Protein AF-A0A3N5JNC5-F1 (afdb_monomer_lite)

Secondary structure (DSSP, 8-state):
---SS------TTTTHHHHHHHHHHHHHHHHHHHHHHHTT-S---HHHH---------SS---HHHHHHGGGS--

Structure (mmCIF, N/CA/C/O backbone):
data_AF-A0A3N5JNC5-F1
#
_entry.id   AF-A0A3N5JNC5-F1
#
loop_
_atom_site.group_PDB
_atom_site.id
_atom_site.type_symbol
_atom_site.label_atom_id
_atom_site.label_alt_id
_atom_site.label_comp_id
_atom_site.label_asym_id
_atom_site.label_entity_id
_atom_site.label_seq_id
_atom_site.pdbx_PDB_ins_code
_atom_site.Cartn_x
_atom_site.Cartn_y
_atom_site.Cartn_z
_atom_site.occupancy
_atom_site.B_iso_or_equiv
_atom_site.auth_seq_id
_atom_site.auth_comp_id
_atom_site.auth_asym_id
_atom_site.auth_atom_id
_atom_site.pdbx_PDB_model_num
ATOM 1 N N . MET A 1 1 ? -25.586 31.193 13.815 1.00 46.19 1 MET A N 1
ATOM 2 C CA . MET A 1 1 ? -24.676 30.050 14.028 1.00 46.19 1 MET A CA 1
ATOM 3 C C . MET A 1 1 ? -25.474 28.802 13.702 1.00 46.19 1 MET A C 1
ATOM 5 O O . MET A 1 1 ? -26.396 28.487 14.438 1.00 46.19 1 MET A O 1
ATOM 9 N N . VAL A 1 2 ? -25.258 28.228 12.519 1.00 63.41 2 VAL A N 1
ATOM 10 C CA . VAL A 1 2 ? -26.053 27.099 12.014 1.00 63.41 2 VAL A CA 1
ATOM 11 C C . VAL A 1 2 ? -25.346 25.813 12.428 1.00 63.41 2 VAL A C 1
ATOM 13 O O . VAL A 1 2 ? -24.233 25.553 11.981 1.00 63.41 2 VAL A O 1
ATOM 16 N N . GLU A 1 3 ? -25.970 25.039 13.311 1.00 69.75 3 GLU A N 1
ATOM 17 C CA . GLU A 1 3 ? -25.548 23.676 13.640 1.00 69.75 3 GLU A CA 1
ATOM 18 C C . GLU A 1 3 ? -26.030 22.748 12.514 1.00 69.75 3 GLU A C 1
ATOM 20 O O . GLU A 1 3 ? -27.222 22.488 12.378 1.00 69.75 3 GLU A O 1
ATOM 25 N N . ILE A 1 4 ? -25.111 22.300 11.652 1.00 75.94 4 ILE A N 1
ATOM 26 C CA . ILE A 1 4 ? -25.426 21.453 10.481 1.00 75.94 4 ILE A CA 1
ATOM 27 C C . ILE A 1 4 ? -25.595 19.975 10.883 1.00 75.94 4 ILE A C 1
ATOM 29 O O . ILE A 1 4 ? -26.210 19.186 10.170 1.00 75.94 4 ILE A O 1
ATOM 33 N N . LEU A 1 5 ? -25.084 19.592 12.053 1.00 71.00 5 LEU A N 1
ATOM 34 C CA . LEU A 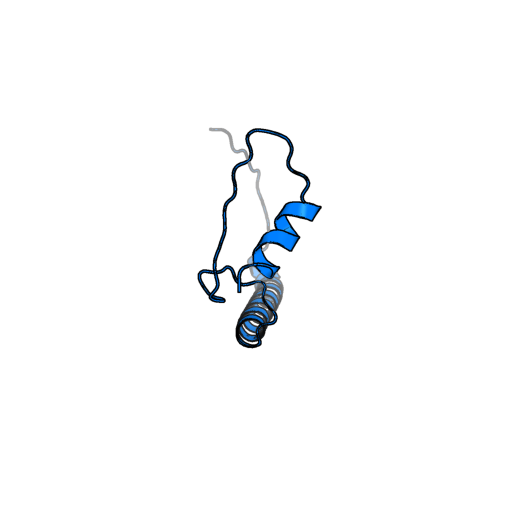1 5 ? -25.148 18.237 12.588 1.00 71.00 5 LEU A CA 1
ATOM 35 C C . LEU A 1 5 ? -25.813 18.305 13.964 1.00 71.00 5 LEU A C 1
ATOM 37 O O . LEU A 1 5 ? -25.263 18.895 14.889 1.00 71.00 5 LEU A O 1
ATOM 41 N N . GLY A 1 6 ? -27.013 17.733 14.088 1.00 73.44 6 GLY A N 1
ATOM 42 C CA . GLY A 1 6 ? -27.707 17.615 15.372 1.00 73.44 6 GLY A CA 1
ATOM 43 C C . GLY A 1 6 ? -26.973 16.691 16.355 1.00 73.44 6 GLY A C 1
ATOM 44 O O . GLY A 1 6 ? -25.939 16.099 16.033 1.00 73.44 6 GLY A O 1
ATOM 45 N N . LYS A 1 7 ? -27.526 16.526 17.567 1.00 67.81 7 LYS A N 1
ATOM 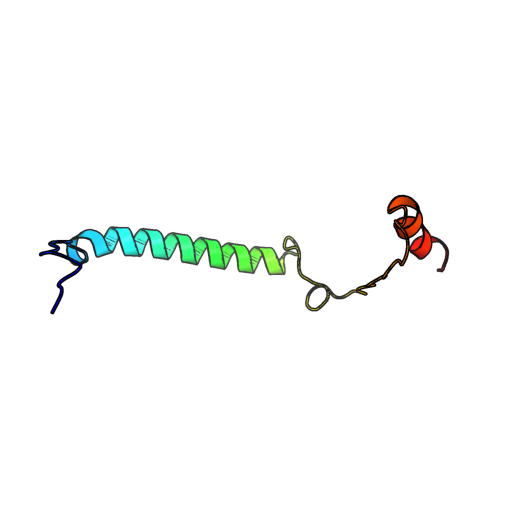46 C CA . LYS A 1 7 ? -26.954 15.668 18.624 1.00 67.81 7 LYS A CA 1
ATOM 47 C C . LYS A 1 7 ? -26.701 14.248 18.100 1.00 67.81 7 LYS A C 1
ATOM 49 O O . LYS A 1 7 ? -27.630 13.462 17.941 1.00 67.81 7 LYS A O 1
ATOM 54 N N . THR A 1 8 ? -25.435 13.930 17.843 1.00 71.31 8 THR A N 1
ATOM 55 C CA . THR A 1 8 ? -25.010 12.660 17.249 1.00 71.31 8 THR A CA 1
ATOM 56 C C . THR A 1 8 ? -24.417 11.765 18.334 1.00 71.31 8 THR A C 1
ATOM 58 O O . THR A 1 8 ? -23.276 11.941 18.750 1.00 71.31 8 THR A O 1
ATOM 61 N N . THR A 1 9 ? -25.196 10.795 18.808 1.00 74.31 9 THR A N 1
ATOM 62 C CA . THR A 1 9 ? -24.757 9.749 19.744 1.00 74.31 9 THR A CA 1
ATOM 63 C C . THR A 1 9 ? -24.240 8.538 18.971 1.00 74.31 9 THR A C 1
ATOM 65 O O . THR A 1 9 ? -24.917 7.521 18.838 1.00 74.31 9 THR A O 1
ATOM 68 N N . VAL A 1 10 ? -23.026 8.644 18.429 1.00 80.69 10 VAL A N 1
ATOM 69 C CA . VAL A 1 10 ? -22.331 7.496 17.827 1.00 80.69 10 VAL A CA 1
ATOM 70 C C . VAL A 1 10 ? -21.309 6.956 18.818 1.00 80.69 10 VAL A C 1
ATOM 72 O O . VAL A 1 10 ? -20.374 7.650 19.212 1.00 80.69 10 VAL A O 1
ATOM 75 N N . ASP A 1 11 ? -21.478 5.694 19.208 1.00 82.62 11 ASP A N 1
ATOM 76 C CA . ASP A 1 11 ? -20.543 5.003 20.093 1.00 82.62 11 ASP A CA 1
ATOM 77 C C . ASP A 1 11 ? -19.346 4.446 19.306 1.00 82.62 11 ASP A C 1
ATOM 79 O O . ASP A 1 11 ? -19.302 3.284 18.884 1.00 82.62 11 ASP A O 1
ATOM 83 N N . PHE A 1 12 ? -18.363 5.313 19.078 1.00 83.81 12 PHE A N 1
ATOM 84 C CA . PHE A 1 12 ? -17.091 4.941 18.458 1.00 83.81 12 PHE A CA 1
ATOM 85 C C . PHE A 1 12 ? -16.250 4.039 19.366 1.00 83.81 12 PHE A C 1
ATOM 87 O O . PHE A 1 12 ? -15.540 3.150 18.888 1.00 83.81 12 PHE A O 1
ATOM 94 N N . LEU A 1 13 ? -16.335 4.244 20.681 1.00 85.69 13 LEU A N 1
ATOM 95 C CA . LEU A 1 13 ? -15.481 3.556 21.639 1.00 85.69 13 LEU A CA 1
ATOM 96 C C . LEU A 1 13 ? -15.924 2.102 21.845 1.00 85.69 13 LEU A C 1
ATOM 98 O O . LEU A 1 13 ? -15.072 1.214 21.932 1.00 85.69 13 LEU A O 1
ATOM 102 N N . GLY A 1 14 ? -17.231 1.835 21.831 1.00 86.88 14 GLY A N 1
ATOM 103 C CA . GLY A 1 14 ? -17.794 0.485 21.858 1.00 86.88 14 GLY A CA 1
ATOM 104 C C . GLY A 1 14 ? -17.440 -0.333 20.614 1.00 86.88 14 GLY A C 1
ATOM 105 O O . GLY A 1 14 ? -17.161 -1.529 20.711 1.00 86.88 14 GLY A O 1
ATOM 106 N N . LYS A 1 15 ? -17.338 0.311 19.443 1.00 89.12 15 LYS A N 1
ATOM 107 C CA . LYS A 1 15 ? -17.006 -0.352 18.166 1.00 89.12 15 LYS A CA 1
ATOM 108 C C . LYS A 1 15 ? -15.509 -0.431 17.858 1.00 89.12 15 LYS A C 1
ATOM 110 O O . LYS A 1 15 ? -15.132 -1.033 16.850 1.00 89.12 15 LYS A O 1
ATOM 115 N N . ARG A 1 16 ? -14.638 0.094 18.729 1.00 90.81 16 ARG A N 1
ATOM 116 C CA . ARG A 1 16 ? -13.181 0.158 18.497 1.00 90.81 16 ARG A CA 1
ATOM 117 C C . ARG A 1 16 ? -12.553 -1.182 18.118 1.00 90.81 16 ARG A C 1
ATOM 119 O O . ARG A 1 16 ? -11.683 -1.221 17.263 1.00 90.81 16 ARG A O 1
ATOM 126 N N . ARG A 1 17 ? -13.006 -2.291 18.718 1.00 90.44 17 ARG A N 1
ATOM 127 C CA . ARG A 1 17 ? -12.443 -3.628 18.455 1.00 90.44 17 ARG A CA 1
ATOM 128 C C . ARG A 1 17 ? -12.717 -4.092 17.025 1.00 90.44 17 ARG A C 1
ATOM 130 O O . ARG A 1 17 ? -11.831 -4.656 16.398 1.00 90.44 17 ARG A O 1
ATOM 137 N N . ILE A 1 18 ? -13.915 -3.808 16.510 1.00 92.75 18 ILE A N 1
ATOM 138 C CA . ILE A 1 18 ? -14.290 -4.113 15.124 1.00 92.75 18 ILE A CA 1
ATOM 139 C C . ILE A 1 18 ? -13.489 -3.222 14.172 1.00 92.75 18 ILE A C 1
ATOM 141 O O . ILE A 1 18 ? -12.922 -3.718 13.205 1.00 92.75 18 ILE A O 1
ATOM 145 N N . ALA A 1 19 ? -13.383 -1.926 14.481 1.00 93.25 19 ALA A N 1
ATOM 146 C CA . ALA A 1 19 ? -12.588 -0.994 13.687 1.00 93.25 19 ALA A CA 1
ATOM 147 C C . ALA A 1 19 ? -11.111 -1.418 13.622 1.00 93.25 19 ALA A C 1
ATOM 149 O O . ALA A 1 19 ? -10.537 -1.460 12.540 1.00 93.25 19 ALA A O 1
ATOM 150 N N . TYR A 1 20 ? -10.515 -1.811 14.754 1.00 95.06 20 TYR A N 1
ATOM 151 C CA . TYR A 1 20 ? -9.147 -2.326 14.787 1.00 95.06 20 TYR A CA 1
ATOM 152 C C . TYR A 1 20 ? -8.997 -3.622 14.000 1.00 95.06 20 TYR A C 1
ATOM 154 O O . TYR A 1 20 ? -8.053 -3.724 13.230 1.00 95.06 20 TYR A O 1
ATOM 162 N N . ALA A 1 21 ? -9.928 -4.571 14.121 1.00 96.12 21 ALA A N 1
ATOM 163 C CA . ALA A 1 21 ? -9.878 -5.805 13.342 1.00 96.12 21 ALA A CA 1
ATOM 164 C C . ALA A 1 21 ? -9.883 -5.525 11.829 1.00 96.12 21 ALA A C 1
ATOM 166 O O . ALA A 1 21 ? -9.039 -6.053 11.106 1.00 96.12 21 ALA A O 1
ATOM 167 N N . ILE A 1 22 ? -10.776 -4.646 11.360 1.00 96.62 22 ILE A N 1
ATOM 168 C CA . ILE A 1 22 ? -10.843 -4.243 9.947 1.00 96.62 22 ILE A CA 1
ATOM 169 C C . ILE A 1 22 ? -9.538 -3.563 9.518 1.00 96.62 22 ILE A C 1
ATOM 171 O O . ILE A 1 22 ? -8.957 -3.941 8.501 1.00 96.62 22 ILE A O 1
ATOM 175 N N . SER A 1 23 ? -9.040 -2.606 10.305 1.00 95.75 23 SER A N 1
ATOM 176 C CA . SER A 1 23 ? -7.775 -1.922 10.019 1.00 95.75 23 SER A CA 1
ATOM 177 C C . SER A 1 23 ? -6.598 -2.894 9.960 1.00 95.75 23 SER A C 1
ATOM 179 O O . SER A 1 23 ? -5.776 -2.802 9.053 1.00 95.75 23 SER A O 1
ATOM 181 N N . THR A 1 24 ? -6.520 -3.858 10.879 1.00 96.94 24 THR A N 1
ATOM 182 C CA . THR A 1 24 ? -5.467 -4.879 10.880 1.00 96.94 24 THR A CA 1
ATOM 183 C C . THR A 1 24 ? -5.524 -5.735 9.621 1.00 96.94 24 THR A C 1
ATOM 185 O O . THR A 1 24 ? -4.487 -5.949 8.998 1.00 96.94 24 THR A O 1
ATOM 188 N N . VAL A 1 25 ? -6.710 -6.184 9.202 1.00 97.62 25 VAL A N 1
ATOM 189 C CA . VAL A 1 25 ? -6.862 -6.953 7.955 1.00 97.62 25 VAL A CA 1
ATOM 190 C C . VAL A 1 25 ? -6.395 -6.136 6.751 1.00 97.62 25 VAL A C 1
ATOM 192 O O . VAL A 1 25 ? -5.621 -6.641 5.941 1.00 97.62 25 VAL A O 1
ATOM 195 N N . LEU A 1 26 ? -6.789 -4.864 6.659 1.00 97.06 26 LEU A N 1
ATOM 196 C CA . LEU A 1 26 ? -6.358 -3.978 5.573 1.00 97.06 26 LEU A CA 1
ATOM 197 C C . LEU A 1 26 ? -4.835 -3.798 5.542 1.00 97.06 26 LEU A C 1
ATOM 199 O O . LEU A 1 26 ? -4.227 -3.883 4.475 1.00 97.06 26 LEU A O 1
ATOM 203 N N . VAL A 1 27 ? -4.211 -3.606 6.706 1.00 97.00 27 VAL A N 1
ATOM 204 C CA . VAL A 1 27 ? -2.749 -3.504 6.823 1.00 97.00 27 VAL A CA 1
ATOM 205 C C . VAL A 1 27 ? -2.072 -4.798 6.367 1.00 97.00 27 VAL A C 1
ATOM 207 O O . VAL A 1 27 ? -1.105 -4.740 5.609 1.00 97.00 27 VAL A O 1
ATOM 210 N N . LEU A 1 28 ? -2.589 -5.964 6.763 1.00 97.06 28 LEU A N 1
ATOM 211 C CA . LEU A 1 28 ? -2.055 -7.258 6.329 1.00 97.06 28 LEU A CA 1
ATOM 212 C C . LEU A 1 28 ? -2.187 -7.454 4.814 1.00 97.06 28 LEU A C 1
ATOM 214 O O . LEU A 1 28 ? -1.229 -7.881 4.175 1.00 97.06 28 LEU A O 1
ATOM 218 N N . CYS A 1 29 ? -3.326 -7.093 4.218 1.00 96.00 29 CYS A N 1
ATOM 219 C CA . CYS A 1 29 ? -3.493 -7.116 2.764 1.00 96.00 29 CYS A CA 1
ATOM 220 C C . CYS A 1 29 ? -2.475 -6.205 2.060 1.00 96.00 29 CYS A C 1
ATOM 222 O O . CYS A 1 29 ? -1.882 -6.612 1.061 1.00 96.00 29 CYS A O 1
ATOM 224 N N . GLY A 1 30 ? -2.228 -5.007 2.600 1.00 92.69 30 GLY A N 1
ATOM 225 C CA . GLY A 1 30 ? -1.196 -4.099 2.097 1.00 92.69 30 GLY A CA 1
ATOM 226 C C . GLY A 1 30 ? 0.206 -4.707 2.171 1.00 92.69 30 GLY A C 1
ATOM 227 O O . GLY A 1 30 ? 0.939 -4.684 1.185 1.00 92.69 30 GLY A O 1
ATOM 228 N N . LEU A 1 31 ? 0.561 -5.330 3.297 1.00 94.12 31 LEU A N 1
ATOM 229 C CA . LEU A 1 31 ? 1.844 -6.024 3.457 1.00 94.12 31 LEU A CA 1
ATOM 230 C C . LEU A 1 31 ? 2.000 -7.185 2.465 1.00 94.12 31 LEU A C 1
ATOM 232 O O . LEU A 1 31 ? 3.057 -7.330 1.851 1.00 94.12 31 LEU A O 1
ATOM 236 N N . LEU A 1 32 ? 0.947 -7.980 2.257 1.00 91.69 32 LEU A N 1
ATOM 237 C CA . LEU A 1 32 ? 0.950 -9.039 1.246 1.00 91.69 32 LEU A CA 1
ATOM 238 C C . LEU A 1 32 ? 1.153 -8.469 -0.163 1.00 91.69 32 LEU A C 1
ATOM 240 O O . LEU A 1 32 ? 1.922 -9.037 -0.936 1.00 91.69 32 LEU A O 1
ATOM 244 N N . ALA A 1 33 ? 0.525 -7.336 -0.490 1.00 88.44 33 ALA A N 1
ATOM 245 C CA . ALA A 1 33 ? 0.728 -6.662 -1.770 1.00 88.44 33 ALA A CA 1
ATOM 246 C C . ALA A 1 33 ? 2.187 -6.209 -1.958 1.00 88.44 33 ALA A C 1
ATOM 248 O O . ALA A 1 33 ? 2.746 -6.427 -3.031 1.00 88.44 33 ALA A O 1
ATOM 249 N N . LEU A 1 34 ? 2.839 -5.680 -0.916 1.00 87.00 34 LEU A N 1
ATOM 250 C CA . LEU A 1 34 ? 4.268 -5.332 -0.966 1.00 87.00 34 LEU A CA 1
ATOM 251 C C . LEU A 1 34 ? 5.164 -6.551 -1.232 1.00 87.00 34 LEU A C 1
ATOM 253 O O . LEU A 1 34 ? 6.129 -6.458 -1.986 1.00 87.00 34 LEU A O 1
ATOM 257 N N . ILE A 1 35 ? 4.828 -7.712 -0.670 1.00 85.94 35 ILE A N 1
ATOM 258 C CA . ILE A 1 35 ? 5.547 -8.964 -0.954 1.00 85.94 35 ILE A CA 1
ATOM 259 C C . ILE A 1 35 ? 5.285 -9.437 -2.395 1.00 85.94 35 ILE A C 1
ATOM 261 O O . ILE A 1 35 ? 6.171 -9.980 -3.051 1.00 85.94 35 ILE A O 1
ATOM 265 N N . GLN A 1 36 ? 4.077 -9.240 -2.926 1.00 83.06 36 GLN A N 1
ATOM 266 C CA . GLN A 1 36 ? 3.781 -9.589 -4.322 1.00 83.06 36 GLN A CA 1
ATOM 267 C C . GLN A 1 36 ? 4.532 -8.701 -5.320 1.00 83.06 36 GLN A C 1
ATOM 269 O O . GLN A 1 36 ? 4.924 -9.180 -6.385 1.00 83.06 36 GLN A O 1
ATOM 274 N N . ILE A 1 37 ? 4.785 -7.443 -4.952 1.00 82.31 37 ILE A N 1
ATOM 275 C CA . ILE A 1 37 ? 5.626 -6.530 -5.724 1.00 82.31 37 ILE A CA 1
ATOM 276 C C . ILE A 1 37 ? 7.043 -7.102 -5.896 1.00 82.31 37 ILE A C 1
ATOM 278 O O . ILE A 1 37 ? 7.525 -7.182 -7.023 1.00 82.31 37 ILE A O 1
ATOM 282 N N . SER A 1 38 ? 7.689 -7.578 -4.823 1.00 73.69 38 SER A N 1
ATOM 283 C CA . SER A 1 38 ? 9.050 -8.138 -4.917 1.00 73.69 38 SER A CA 1
ATOM 284 C C . SER A 1 38 ? 9.124 -9.466 -5.678 1.00 73.69 38 SER A C 1
ATOM 286 O O . SER A 1 38 ? 10.165 -9.799 -6.236 1.00 73.69 38 SER A O 1
ATOM 288 N N . ARG A 1 39 ? 8.012 -10.207 -5.761 1.00 77.81 39 ARG A N 1
ATOM 289 C CA . ARG A 1 39 ? 7.874 -11.413 -6.599 1.00 77.81 39 ARG A CA 1
ATOM 290 C C . ARG A 1 39 ? 7.678 -11.116 -8.091 1.00 77.81 39 ARG A C 1
ATOM 292 O O . ARG A 1 39 ? 7.518 -12.060 -8.860 1.00 77.81 39 ARG A O 1
ATOM 299 N N . GLY A 1 40 ? 7.658 -9.846 -8.502 1.00 70.94 40 GLY A N 1
ATOM 300 C CA . GLY A 1 40 ? 7.476 -9.450 -9.902 1.00 70.94 40 GLY A CA 1
ATOM 301 C C . GLY A 1 40 ? 6.043 -9.611 -10.420 1.00 70.94 40 GLY A C 1
ATOM 302 O O . GLY A 1 40 ? 5.818 -9.535 -11.622 1.00 70.94 40 GLY A O 1
ATOM 303 N N . ALA A 1 41 ? 5.065 -9.830 -9.534 1.00 70.44 41 ALA A N 1
ATOM 304 C CA . ALA A 1 41 ? 3.652 -9.961 -9.903 1.00 70.44 41 ALA A CA 1
ATOM 305 C C . ALA A 1 41 ? 2.925 -8.606 -9.996 1.00 70.44 41 ALA A C 1
ATOM 307 O O . ALA A 1 41 ? 1.738 -8.558 -10.316 1.00 70.44 41 ALA A O 1
ATOM 308 N N . ALA A 1 42 ? 3.609 -7.506 -9.678 1.00 74.06 42 ALA A N 1
ATOM 309 C CA . ALA A 1 42 ? 3.048 -6.168 -9.767 1.00 74.06 42 ALA A CA 1
ATOM 310 C C . ALA A 1 42 ? 3.396 -5.509 -11.105 1.00 74.06 42 ALA A C 1
ATOM 312 O O . ALA A 1 42 ? 4.540 -5.561 -11.549 1.00 74.06 42 ALA A O 1
ATOM 313 N N . ASN A 1 43 ? 2.421 -4.813 -11.696 1.00 74.69 43 ASN A N 1
ATOM 314 C CA . ASN A 1 43 ? 2.623 -3.948 -12.861 1.00 74.69 43 ASN A CA 1
ATOM 315 C C . ASN A 1 43 ? 3.374 -2.676 -12.448 1.00 74.69 43 ASN A C 1
ATOM 317 O O . ASN A 1 43 ? 2.791 -1.600 -12.311 1.00 74.69 43 ASN A O 1
ATOM 321 N N . MET A 1 44 ? 4.668 -2.821 -12.190 1.00 78.94 44 MET A N 1
ATOM 322 C CA . MET A 1 44 ? 5.552 -1.714 -11.865 1.00 78.94 44 MET A CA 1
ATOM 323 C C . MET A 1 44 ? 5.825 -0.874 -13.114 1.00 78.94 44 MET A C 1
ATOM 325 O O . MET A 1 44 ? 6.039 -1.402 -14.202 1.00 78.94 44 MET A O 1
ATOM 329 N N . GLY A 1 45 ? 5.808 0.450 -12.949 1.00 75.62 45 GLY A N 1
ATOM 330 C CA . GLY A 1 45 ? 6.213 1.373 -14.006 1.00 75.62 45 GLY A CA 1
ATOM 331 C C . GLY A 1 45 ? 7.695 1.217 -14.355 1.00 75.62 45 GLY A C 1
ATOM 332 O O . GLY A 1 45 ? 8.469 0.636 -13.590 1.00 75.62 45 GLY A O 1
ATOM 333 N N . ILE A 1 46 ? 8.099 1.774 -15.497 1.00 72.31 46 ILE A N 1
ATOM 334 C CA . ILE A 1 46 ? 9.480 1.690 -16.002 1.00 72.31 46 ILE A CA 1
ATOM 335 C C . ILE A 1 46 ? 10.533 2.214 -15.011 1.00 72.31 46 ILE A C 1
ATOM 337 O O . ILE A 1 46 ? 11.649 1.704 -15.007 1.00 72.31 46 ILE A O 1
ATOM 341 N N . ASP A 1 47 ? 10.162 3.148 -14.128 1.00 81.19 47 ASP A N 1
ATOM 342 C CA . ASP A 1 47 ? 11.039 3.699 -13.086 1.00 81.19 47 ASP A CA 1
ATOM 343 C C . ASP A 1 47 ? 11.483 2.639 -12.060 1.00 81.19 47 ASP A C 1
ATOM 345 O O . ASP A 1 47 ? 12.524 2.788 -11.427 1.00 81.19 47 ASP A O 1
ATOM 349 N N . PHE A 1 48 ? 10.707 1.559 -11.899 1.00 75.50 48 PHE A N 1
ATOM 350 C CA . PHE A 1 48 ? 10.972 0.485 -10.936 1.00 75.50 48 PHE A CA 1
ATOM 351 C C . PHE A 1 48 ? 11.251 -0.871 -11.596 1.00 75.50 48 PHE A C 1
ATOM 353 O O . PHE A 1 48 ? 12.038 -1.650 -11.067 1.00 75.50 48 PHE A O 1
ATOM 360 N N . ALA A 1 49 ? 10.615 -1.168 -12.734 1.00 74.94 49 ALA A N 1
ATOM 361 C CA . ALA A 1 49 ? 10.829 -2.414 -13.476 1.00 74.94 49 ALA A CA 1
ATOM 362 C C . ALA A 1 49 ? 12.069 -2.366 -14.388 1.00 74.94 49 ALA A C 1
ATOM 364 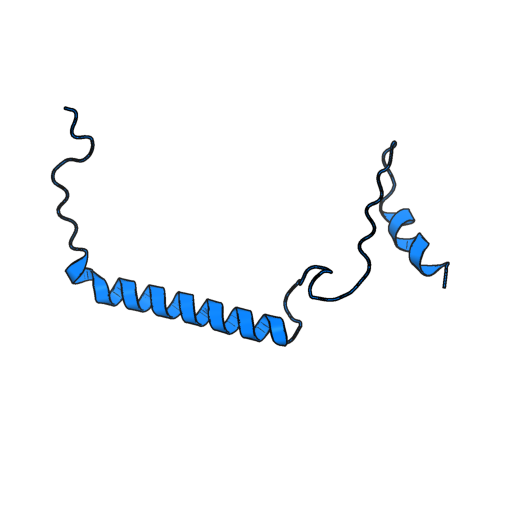O O . ALA A 1 49 ? 12.594 -3.412 -14.765 1.00 74.94 49 ALA A O 1
ATOM 365 N N . GLY A 1 50 ? 12.538 -1.163 -14.735 1.00 65.69 50 GLY A N 1
ATOM 366 C CA . GLY A 1 50 ? 13.518 -0.965 -15.796 1.00 65.69 50 GLY A CA 1
ATOM 367 C C . GLY A 1 50 ? 12.900 -1.190 -17.180 1.00 65.69 50 GLY A C 1
ATOM 368 O O . GLY A 1 50 ? 12.014 -2.019 -17.376 1.00 65.69 50 GLY A O 1
ATOM 369 N N . GLY A 1 51 ? 13.340 -0.410 -18.163 1.00 73.25 51 GLY A N 1
ATOM 370 C CA . GLY A 1 51 ? 12.840 -0.483 -19.534 1.00 73.25 51 GLY A CA 1
ATOM 371 C C . GLY A 1 51 ? 12.758 0.889 -20.187 1.00 73.25 51 GLY A C 1
ATOM 372 O O . GLY A 1 51 ? 13.061 1.911 -19.576 1.00 73.25 51 GLY A O 1
ATOM 373 N N . THR A 1 52 ? 12.348 0.916 -21.450 1.00 72.56 52 THR A N 1
ATOM 374 C CA . THR A 1 52 ? 12.239 2.150 -22.232 1.00 72.56 52 THR A CA 1
ATOM 375 C C . THR A 1 52 ? 10.770 2.524 -22.387 1.00 72.56 52 THR A C 1
ATOM 377 O O . THR A 1 52 ? 9.988 1.740 -22.921 1.00 72.56 52 THR A O 1
ATOM 380 N N . SER A 1 53 ? 10.380 3.724 -21.946 1.00 71.81 53 SER A N 1
ATOM 381 C CA . SER A 1 53 ? 9.085 4.298 -22.322 1.00 71.81 53 SER A CA 1
ATOM 382 C C . SER A 1 53 ? 9.235 5.070 -23.628 1.00 71.81 53 SER A C 1
ATOM 384 O O . SER A 1 53 ? 10.098 5.935 -23.764 1.00 71.81 53 SER A O 1
ATOM 386 N N . ILE A 1 54 ? 8.394 4.751 -24.609 1.00 72.81 54 ILE A N 1
ATOM 387 C CA . ILE A 1 54 ? 8.348 5.467 -25.882 1.00 72.81 54 ILE A CA 1
ATOM 388 C C . ILE A 1 54 ? 6.998 6.173 -25.952 1.00 72.81 54 ILE A C 1
ATOM 390 O O . ILE A 1 54 ? 5.957 5.538 -26.110 1.00 72.81 54 ILE A O 1
ATOM 394 N N . HIS A 1 55 ? 7.013 7.497 -25.820 1.00 72.62 55 HIS A N 1
ATOM 395 C CA . HIS A 1 55 ? 5.841 8.327 -26.075 1.00 72.62 55 HIS A CA 1
ATOM 396 C C . HIS A 1 55 ? 5.849 8.760 -27.539 1.00 72.62 55 HIS A C 1
ATOM 398 O O . HIS A 1 55 ? 6.666 9.588 -27.938 1.00 72.62 55 HIS A O 1
ATOM 404 N N . VAL A 1 56 ? 4.932 8.216 -28.338 1.00 74.75 56 VAL A N 1
ATOM 405 C CA . VAL A 1 56 ? 4.765 8.613 -29.741 1.00 74.75 56 VAL A CA 1
ATOM 406 C C . VAL A 1 56 ? 3.529 9.495 -29.868 1.00 74.75 56 VAL A C 1
ATOM 408 O O . VAL A 1 56 ? 2.436 9.114 -29.450 1.00 74.75 56 VAL A O 1
ATOM 411 N N . LYS A 1 57 ? 3.701 10.689 -30.438 1.00 71.69 57 LYS A N 1
ATOM 412 C CA . LYS A 1 57 ? 2.609 11.617 -30.739 1.00 71.69 57 LYS A CA 1
ATOM 413 C C . LYS A 1 57 ? 2.326 11.565 -32.236 1.00 71.69 57 LYS A C 1
ATOM 415 O O . LYS A 1 57 ? 3.201 11.885 -33.033 1.00 71.69 57 LYS A O 1
ATOM 420 N N . PHE A 1 58 ? 1.110 11.180 -32.605 1.00 72.75 58 PHE A N 1
ATOM 421 C CA . PHE A 1 58 ? 0.685 11.107 -34.001 1.00 72.75 58 PHE A CA 1
ATOM 422 C C . PHE A 1 58 ? -0.233 12.286 -34.339 1.00 72.75 58 PHE A C 1
ATOM 424 O O . PHE A 1 58 ? -1.162 12.586 -33.593 1.00 72.75 58 PHE A O 1
ATOM 431 N N . GLU A 1 59 ? 0.017 12.955 -35.465 1.00 68.06 59 GLU A N 1
ATOM 432 C CA . GLU A 1 59 ? -0.836 14.047 -35.972 1.00 68.06 59 GLU A CA 1
ATOM 433 C C . GLU A 1 59 ? -2.094 13.543 -36.704 1.00 68.06 59 GLU A C 1
ATOM 435 O O . GLU A 1 59 ? -3.023 14.306 -36.956 1.00 68.06 59 GLU A O 1
ATOM 440 N N . ARG A 1 60 ? -2.140 12.254 -37.050 1.00 68.69 60 ARG A N 1
ATOM 441 C CA . ARG A 1 60 ? -3.260 11.571 -37.718 1.00 68.69 60 ARG A CA 1
ATOM 442 C C . ARG A 1 60 ? -3.564 10.269 -36.970 1.00 68.69 60 ARG A C 1
ATOM 444 O O . ARG A 1 60 ? -2.653 9.761 -36.315 1.00 68.69 60 ARG A O 1
ATOM 451 N N . PRO A 1 61 ? -4.796 9.725 -37.034 1.00 65.56 61 PRO A N 1
ATOM 452 C CA . PRO A 1 61 ? -5.128 8.473 -36.357 1.00 65.56 61 PRO A CA 1
ATOM 453 C C . PRO A 1 61 ? -4.182 7.367 -36.834 1.00 65.56 61 PRO A C 1
ATOM 455 O O . PRO A 1 61 ? -4.220 6.965 -37.994 1.00 65.56 61 PRO A O 1
ATOM 458 N N . ALA A 1 62 ? -3.285 6.943 -35.947 1.00 65.31 62 ALA A N 1
ATOM 459 C CA . ALA A 1 62 ? -2.310 5.905 -36.229 1.00 65.31 62 ALA A CA 1
ATOM 460 C C . ALA A 1 62 ? -2.925 4.533 -35.966 1.00 65.31 62 ALA A C 1
ATOM 462 O O . ALA A 1 62 ? -3.608 4.329 -34.960 1.00 65.31 62 ALA A O 1
ATOM 463 N N . ASP A 1 63 ? -2.655 3.595 -36.869 1.00 70.62 63 ASP A N 1
ATOM 464 C CA . ASP A 1 63 ? -2.996 2.195 -36.670 1.00 70.62 63 ASP A CA 1
ATOM 465 C C . ASP A 1 63 ? -2.075 1.600 -35.593 1.00 70.62 63 ASP A C 1
ATOM 467 O O . ASP A 1 63 ? -0.862 1.467 -35.776 1.00 70.62 63 ASP A O 1
ATOM 471 N N . LEU A 1 64 ? -2.666 1.264 -34.445 1.00 65.56 64 LEU A N 1
ATOM 472 C CA . LEU A 1 64 ? -1.984 0.676 -33.291 1.00 65.56 64 LEU A CA 1
ATOM 473 C C . LEU A 1 64 ? -1.313 -0.669 -33.625 1.00 65.56 64 LEU A C 1
ATOM 475 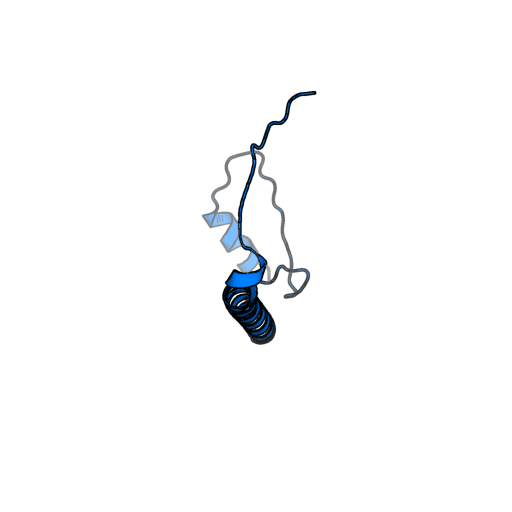O O . LEU A 1 64 ? -0.400 -1.068 -32.898 1.00 65.56 64 LEU A O 1
ATOM 479 N N . GLY A 1 65 ? -1.740 -1.351 -34.697 1.00 67.19 65 GLY A N 1
ATOM 480 C CA . GLY A 1 65 ? -1.121 -2.588 -35.178 1.00 67.19 65 GLY A CA 1
ATO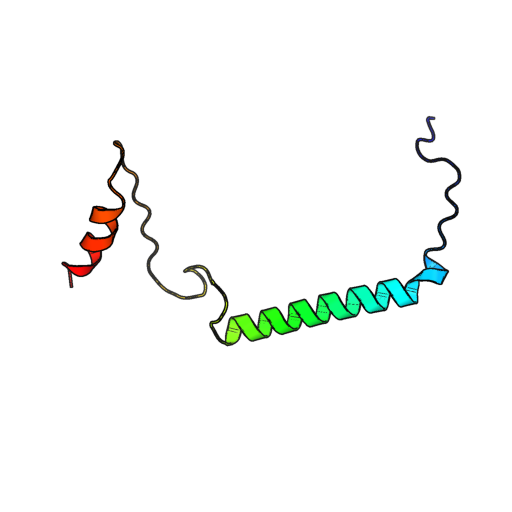M 481 C C . GLY A 1 65 ? 0.302 -2.368 -35.692 1.00 67.19 65 GLY A C 1
ATOM 482 O O . GLY A 1 65 ? 1.241 -2.982 -35.190 1.00 67.19 65 GLY A O 1
ATOM 483 N N . ALA A 1 66 ? 0.486 -1.413 -36.607 1.00 62.50 66 ALA A N 1
ATOM 484 C CA . ALA A 1 66 ? 1.787 -1.128 -37.220 1.00 62.50 66 ALA A CA 1
ATOM 485 C C . ALA A 1 66 ? 2.821 -0.573 -36.218 1.00 62.50 66 ALA A C 1
ATOM 487 O O . ALA A 1 66 ? 4.017 -0.844 -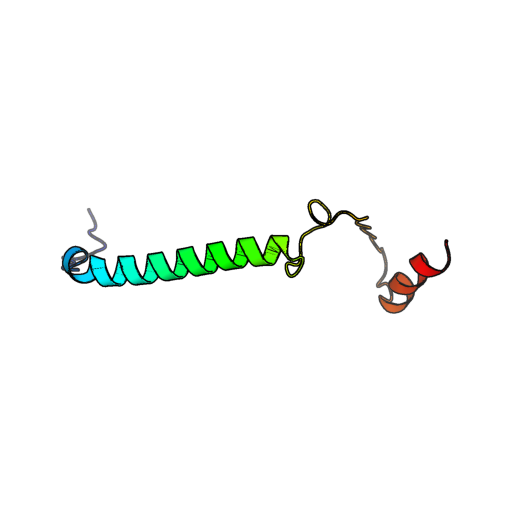36.322 1.00 62.50 66 ALA A O 1
ATOM 488 N N . VAL A 1 67 ? 2.369 0.176 -35.204 1.00 65.94 67 VAL A N 1
ATOM 489 C CA . VAL A 1 67 ? 3.250 0.774 -34.180 1.00 65.94 67 VAL A CA 1
ATOM 490 C C . VAL A 1 67 ? 3.901 -0.289 -33.285 1.00 65.94 67 VAL A C 1
ATOM 492 O O . VAL A 1 67 ? 5.007 -0.078 -32.788 1.00 65.94 67 VAL A O 1
ATOM 495 N N . ARG A 1 68 ? 3.246 -1.440 -33.085 1.00 67.25 68 ARG A N 1
ATOM 496 C CA . ARG A 1 68 ? 3.765 -2.536 -32.249 1.00 67.25 68 ARG A CA 1
ATOM 497 C C . ARG A 1 68 ? 4.792 -3.419 -32.962 1.00 67.25 68 ARG A C 1
ATOM 499 O O . ARG A 1 68 ? 5.597 -4.036 -32.273 1.00 67.25 68 ARG A O 1
ATOM 506 N N . GLU A 1 69 ? 4.784 -3.467 -34.294 1.00 64.50 69 GLU A N 1
ATOM 507 C CA . GLU A 1 69 ? 5.712 -4.288 -35.094 1.00 64.50 69 GLU A CA 1
ATOM 508 C C . GLU A 1 69 ? 7.047 -3.585 -35.393 1.00 64.50 69 GLU A C 1
ATOM 510 O O . GLU A 1 69 ? 8.068 -4.242 -35.593 1.00 64.50 69 GLU A O 1
ATOM 515 N N . ALA A 1 70 ? 7.074 -2.248 -35.384 1.00 64.19 70 ALA A N 1
ATOM 516 C CA . ALA A 1 70 ? 8.274 -1.471 -35.704 1.00 64.19 70 ALA A CA 1
ATOM 517 C C . ALA A 1 70 ? 9.497 -1.747 -34.791 1.00 64.19 70 ALA A C 1
ATOM 519 O O . ALA A 1 70 ? 10.606 -1.840 -35.319 1.00 64.19 70 ALA A O 1
ATOM 520 N N . PRO A 1 71 ? 9.361 -1.931 -33.458 1.00 62.84 71 PRO A N 1
ATOM 521 C CA . PRO A 1 71 ? 10.511 -2.192 -32.588 1.00 62.84 71 PRO A CA 1
ATOM 522 C C . PRO A 1 71 ? 11.171 -3.562 -32.809 1.00 62.84 71 PRO A C 1
ATOM 524 O O . PRO A 1 71 ? 12.294 -3.766 -32.360 1.00 62.84 71 PRO A O 1
ATOM 527 N N . THR A 1 72 ? 10.499 -4.514 -33.467 1.00 59.88 72 THR A N 1
ATOM 528 C CA . THR A 1 72 ? 11.009 -5.886 -33.649 1.00 59.88 72 THR A CA 1
ATOM 529 C C . THR A 1 72 ? 11.927 -6.028 -34.868 1.00 59.88 72 THR A C 1
ATOM 531 O O . THR A 1 72 ? 12.660 -7.007 -34.959 1.00 59.88 72 THR A O 1
ATOM 534 N N . GLN A 1 73 ? 11.914 -5.064 -35.797 1.00 53.38 73 GLN A N 1
ATOM 535 C CA . GLN A 1 73 ? 12.696 -5.114 -37.044 1.00 53.38 73 GLN A CA 1
ATOM 536 C C . GLN A 1 73 ? 14.033 -4.352 -36.990 1.00 53.38 73 GLN A C 1
ATOM 538 O O . GLN A 1 73 ? 14.769 -4.362 -37.972 1.00 53.38 73 GLN A O 1
ATOM 543 N N . GLY A 1 74 ? 14.353 -3.687 -35.875 1.00 53.84 74 GLY A N 1
ATOM 544 C CA . GLY A 1 74 ? 15.537 -2.826 -35.730 1.00 53.84 74 GLY A CA 1
ATOM 545 C C . GLY A 1 74 ? 16.561 -3.296 -34.694 1.00 53.84 74 GLY A C 1
ATOM 546 O O . GLY A 1 74 ? 17.180 -2.445 -34.058 1.00 53.84 74 GLY A O 1
ATOM 547 N N . GLY A 1 75 ? 16.679 -4.611 -34.480 1.00 40.25 75 GLY A N 1
ATOM 548 C CA . GLY A 1 75 ? 17.764 -5.223 -33.702 1.00 40.25 75 GLY A CA 1
ATOM 549 C C . GLY A 1 75 ? 19.011 -5.447 -34.543 1.00 40.25 75 GLY A C 1
ATOM 550 O O . GLY A 1 75 ? 18.849 -5.929 -35.686 1.00 40.25 75 GLY A O 1
#

pLDDT: mean 76.98, std 12.86, range [40.25, 97.62]

Sequence (75 aa):
MVEILGKTTVDFLGKRRIAYAISTVLVLCGLLALIQISRGAANMGIDFAGGTSIHVKFERPADLGAVREAPTQGG

Radius of gyration: 25.38 Å; chains: 1; bounding box: 46×42×60 Å

Foldseek 3Di:
DDDPDPDDPDDPVVCVVVVVVVVVVVVVVVVVVVVCVVVVVDPDDCVPPPDDDDDDDDPDDDDPVVVVCVVVVPD